Protein AF-A0A8H4UWS0-F1 (afdb_monomer_lite)

Radius of gyration: 18.41 Å; chains: 1; bounding box: 39×32×39 Å

pLDDT: mean 92.56, std 4.81, range [73.31, 97.81]

Sequence (92 aa):
MQELLRRAGFDADGGKVVVGAGSTVYSGAETRKWLAWRAKGHLQQGDEFRQSWLNAGITEEGIQETLTAIDKWVDTEDAWYAAIQCEMLAWK

Secondary structure (DSSP, 8-state):
-HHHHHHTT--TTTT-EEEEEEEEEE--HHHHHHHHHHHHHTTSTT-HHHHHHHHTT--HHHHHHHHHHHHHHHH-TT--EEEEEEEEEE--

Foldseek 3Di:
DLVVCVVVPFPSVVPQKDKDKDKDKDFDLVVLVVVLVVVVVCCDPPHPNVVVCVVVVQDPVNSVVVNVVSVVQSPDNRHMDMDMDMDMGGDD

Structure (mmCIF, N/CA/C/O backbone):
data_AF-A0A8H4UWS0-F1
#
_entry.id   AF-A0A8H4UWS0-F1
#
loop_
_atom_site.group_PDB
_atom_site.id
_atom_site.type_symbol
_atom_site.label_atom_id
_atom_site.label_alt_id
_atom_site.label_comp_id
_atom_site.label_asym_id
_atom_site.label_entity_id
_atom_site.lab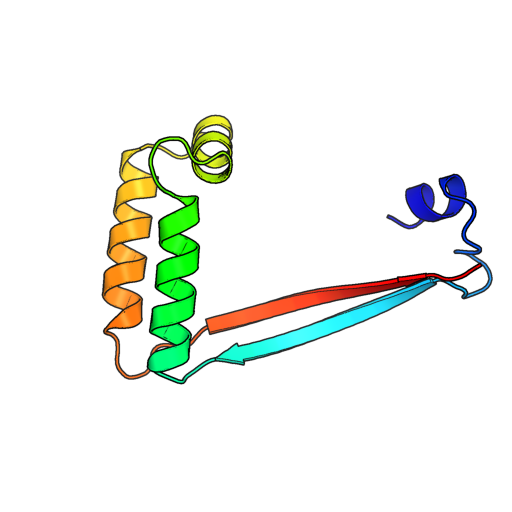el_seq_id
_atom_site.pdbx_PDB_ins_code
_atom_site.Cartn_x
_atom_site.Cartn_y
_atom_site.Cartn_z
_atom_site.occupancy
_atom_site.B_iso_or_equiv
_atom_site.auth_seq_id
_atom_site.auth_comp_id
_atom_site.auth_asym_id
_atom_site.auth_atom_id
_atom_site.pdbx_PDB_model_num
ATOM 1 N N . MET A 1 1 ? 9.766 -0.222 -19.920 1.00 73.31 1 MET A N 1
ATOM 2 C CA . MET A 1 1 ? 10.814 -0.629 -18.955 1.00 73.31 1 MET A CA 1
ATOM 3 C C . MET A 1 1 ? 12.027 -1.244 -19.650 1.00 73.31 1 MET A C 1
ATOM 5 O O . MET A 1 1 ? 13.089 -0.656 -19.539 1.00 73.31 1 MET A O 1
ATOM 9 N N . GLN A 1 2 ? 11.886 -2.326 -20.429 1.00 74.81 2 GLN A N 1
ATOM 10 C CA . GLN A 1 2 ? 13.016 -2.941 -21.161 1.00 74.81 2 GLN A CA 1
ATOM 11 C C . GLN A 1 2 ? 13.809 -1.955 -22.037 1.00 74.81 2 GLN A C 1
ATOM 13 O O . GLN A 1 2 ? 15.033 -1.955 -22.018 1.00 74.81 2 GLN A O 1
ATOM 18 N N . GLU A 1 3 ? 13.119 -1.046 -22.728 1.00 84.19 3 GLU A N 1
ATOM 19 C CA . GLU A 1 3 ? 13.768 -0.006 -23.536 1.00 84.19 3 GLU A CA 1
ATOM 20 C C . GLU A 1 3 ? 14.665 0.939 -22.719 1.00 84.19 3 GLU A C 1
ATOM 22 O O . GLU A 1 3 ? 15.746 1.315 -23.163 1.00 84.19 3 GLU A O 1
ATOM 27 N N . LEU A 1 4 ? 14.257 1.293 -21.498 1.00 86.44 4 LEU A N 1
ATOM 28 C CA . LEU A 1 4 ? 15.067 2.135 -20.613 1.00 86.44 4 LEU A CA 1
ATOM 29 C C . LEU A 1 4 ? 16.320 1.393 -20.133 1.00 86.44 4 LEU A C 1
ATOM 31 O O . LEU A 1 4 ? 17.379 1.998 -20.013 1.00 86.44 4 LEU A O 1
ATOM 35 N N . LEU A 1 5 ? 16.213 0.081 -19.908 1.00 84.69 5 LEU A N 1
ATOM 36 C CA . LEU A 1 5 ? 17.337 -0.760 -19.488 1.00 84.69 5 LEU A CA 1
ATOM 37 C C . LEU A 1 5 ? 18.369 -0.920 -20.602 1.00 84.69 5 LEU A C 1
ATOM 39 O O . LEU A 1 5 ? 19.561 -0.773 -20.338 1.00 84.69 5 LEU A O 1
ATOM 43 N N . ARG A 1 6 ? 17.919 -1.126 -21.847 1.00 85.94 6 ARG A N 1
ATOM 44 C CA . ARG A 1 6 ? 18.812 -1.125 -23.015 1.00 85.94 6 ARG A CA 1
ATOM 45 C C . ARG A 1 6 ? 19.570 0.193 -23.126 1.00 85.94 6 ARG A C 1
ATOM 47 O O . ARG A 1 6 ? 20.792 0.191 -23.236 1.00 85.94 6 ARG A O 1
ATOM 54 N N . ARG A 1 7 ? 18.869 1.326 -23.004 1.00 89.06 7 ARG A N 1
ATOM 55 C CA . ARG A 1 7 ? 19.496 2.662 -23.023 1.00 89.06 7 ARG A CA 1
ATOM 56 C C . ARG A 1 7 ? 20.482 2.883 -21.878 1.00 89.06 7 ARG A C 1
ATOM 58 O O . ARG A 1 7 ? 21.475 3.574 -22.066 1.00 89.06 7 ARG A O 1
ATOM 65 N N . ALA A 1 8 ? 20.232 2.290 -20.713 1.00 88.31 8 ALA A N 1
ATOM 66 C CA . ALA A 1 8 ? 21.140 2.332 -19.569 1.00 88.31 8 ALA A CA 1
ATOM 67 C C . ALA A 1 8 ? 22.331 1.348 -19.680 1.00 88.31 8 ALA A C 1
ATOM 69 O O . ALA A 1 8 ? 23.191 1.318 -18.794 1.00 88.31 8 ALA A O 1
ATOM 70 N N . GLY A 1 9 ? 22.413 0.568 -20.767 1.00 88.62 9 GLY A N 1
ATOM 71 C CA . GLY A 1 9 ? 23.521 -0.340 -21.068 1.00 88.62 9 GLY A CA 1
ATOM 72 C C . GLY A 1 9 ? 23.419 -1.718 -20.410 1.00 88.62 9 GLY A C 1
ATOM 73 O O . GLY A 1 9 ? 24.443 -2.376 -20.242 1.00 88.62 9 GLY A O 1
ATOM 74 N N . PHE A 1 10 ? 22.222 -2.142 -19.999 1.00 88.38 10 PHE A N 1
ATOM 75 C CA . PHE A 1 10 ? 21.976 -3.515 -19.556 1.00 88.38 10 PHE A CA 1
ATOM 76 C C . PHE A 1 10 ? 21.676 -4.418 -20.754 1.00 88.38 10 PHE A C 1
ATOM 78 O O . PHE A 1 10 ? 20.982 -4.010 -21.688 1.00 88.38 10 PHE A O 1
ATOM 85 N N . ASP A 1 11 ? 22.142 -5.664 -20.691 1.00 86.69 11 ASP A N 1
ATOM 86 C CA . ASP A 1 11 ? 21.826 -6.697 -21.680 1.00 8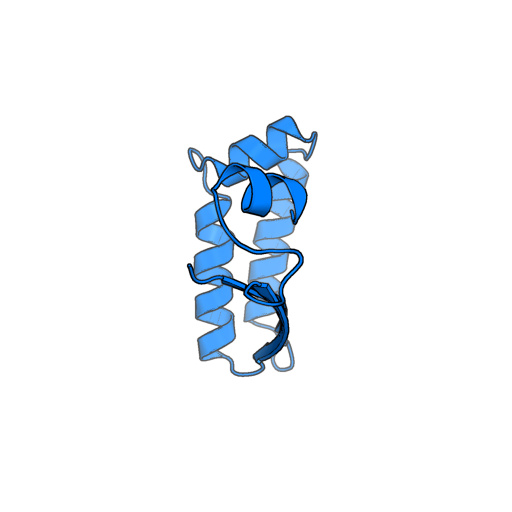6.69 11 ASP A CA 1
ATOM 87 C C . ASP A 1 11 ? 20.429 -7.283 -21.416 1.00 86.69 11 ASP A C 1
ATOM 89 O O . ASP A 1 11 ? 20.255 -8.387 -20.892 1.00 86.69 11 ASP A O 1
ATOM 93 N N . ALA A 1 12 ? 19.412 -6.472 -21.710 1.00 83.38 12 ALA A N 1
ATOM 94 C CA . ALA A 1 12 ? 18.014 -6.826 -21.496 1.00 83.38 12 ALA A CA 1
ATOM 95 C C . ALA A 1 12 ? 17.538 -7.967 -22.407 1.00 83.38 12 ALA A C 1
ATOM 97 O O . ALA A 1 12 ? 16.599 -8.670 -22.039 1.00 83.38 12 ALA A O 1
ATOM 98 N N . ASP A 1 13 ? 18.184 -8.158 -23.561 1.00 84.44 13 ASP A N 1
ATOM 99 C CA . ASP A 1 13 ? 17.808 -9.170 -24.550 1.00 84.44 13 ASP A CA 1
ATOM 100 C C . ASP A 1 13 ? 18.604 -10.484 -24.360 1.00 84.44 13 ASP A C 1
ATOM 102 O O . ASP A 1 13 ? 18.116 -11.554 -24.715 1.00 84.44 13 ASP A O 1
ATOM 106 N N . GLY A 1 14 ? 19.789 -10.434 -23.735 1.00 85.38 14 GLY A N 1
ATOM 107 C CA . GLY A 1 14 ? 20.631 -11.592 -23.400 1.00 85.38 14 GLY A CA 1
ATOM 108 C C . GLY A 1 14 ? 20.380 -12.206 -22.018 1.00 85.38 14 GLY A C 1
ATOM 109 O O . GLY A 1 14 ? 21.177 -13.013 -21.542 1.00 85.38 14 GLY A O 1
ATOM 110 N N . GLY A 1 15 ? 19.277 -11.843 -21.355 1.00 83.88 15 GLY A N 1
ATOM 111 C CA . GLY A 1 15 ? 18.855 -12.462 -20.094 1.00 83.88 15 GLY A CA 1
ATOM 112 C C . GLY A 1 15 ? 19.509 -11.892 -18.832 1.00 83.88 15 GLY A C 1
ATOM 113 O O . GLY A 1 15 ? 19.338 -12.469 -17.760 1.00 83.88 15 GLY A O 1
ATOM 114 N N . LYS A 1 16 ? 20.204 -10.745 -18.912 1.00 88.50 16 LYS A N 1
ATOM 115 C CA . LYS A 1 16 ? 20.745 -10.039 -17.729 1.00 88.50 16 LYS A CA 1
ATOM 116 C C . LYS A 1 16 ? 19.745 -9.107 -17.048 1.00 88.50 16 LYS A C 1
ATOM 118 O O . LYS A 1 16 ? 20.119 -8.244 -16.253 1.00 88.50 16 LYS A O 1
ATOM 123 N N . VAL A 1 17 ? 18.470 -9.264 -17.384 1.00 89.81 17 VAL A N 1
ATOM 124 C CA . VAL A 1 17 ? 17.344 -8.609 -16.731 1.00 89.81 17 VAL A CA 1
ATOM 125 C C . VAL A 1 17 ? 16.346 -9.692 -16.360 1.00 89.81 17 VAL A C 1
ATOM 127 O O . VAL A 1 17 ? 15.772 -10.343 -17.230 1.00 89.81 17 VAL A O 1
ATOM 130 N N . VAL A 1 18 ? 16.120 -9.856 -15.062 1.00 90.12 18 VAL A N 1
ATOM 131 C CA . VAL A 1 18 ? 15.090 -10.740 -14.521 1.00 90.12 18 VAL A CA 1
ATOM 132 C C . VAL A 1 18 ? 13.996 -9.870 -13.928 1.00 90.12 18 VAL A C 1
ATOM 134 O O . VAL A 1 18 ? 14.260 -9.022 -13.076 1.00 90.12 18 VAL A O 1
ATOM 137 N N . VAL A 1 19 ? 12.768 -10.079 -14.398 1.00 89.75 19 VAL A N 1
ATOM 138 C CA . VAL A 1 19 ? 11.567 -9.439 -13.859 1.00 89.75 19 VAL A CA 1
ATOM 139 C C . VAL A 1 19 ? 10.780 -10.493 -13.095 1.00 89.75 19 VAL A C 1
ATOM 141 O O . VAL A 1 19 ? 10.475 -11.554 -13.636 1.00 89.75 19 VAL A O 1
ATOM 144 N N . GLY A 1 20 ? 10.465 -10.194 -11.843 1.00 91.62 20 GLY A N 1
ATOM 145 C CA . GLY A 1 20 ? 9.657 -11.029 -10.969 1.00 91.62 20 GLY A CA 1
ATOM 146 C C . GLY A 1 20 ? 8.455 -10.267 -10.430 1.00 91.62 20 GLY A C 1
ATOM 147 O O . GLY A 1 20 ? 8.338 -9.050 -10.586 1.00 91.62 20 GLY A O 1
ATOM 148 N N . ALA A 1 21 ? 7.568 -10.998 -9.770 1.00 95.06 21 ALA A N 1
ATOM 149 C CA . ALA A 1 21 ? 6.515 -10.422 -8.956 1.00 95.06 21 ALA A CA 1
ATOM 150 C C . ALA A 1 21 ? 6.416 -11.198 -7.643 1.00 95.06 21 ALA A C 1
ATOM 152 O O . ALA A 1 21 ? 6.533 -12.423 -7.627 1.00 95.06 21 ALA A O 1
ATOM 153 N N . GLY A 1 22 ? 6.202 -10.469 -6.556 1.00 94.50 22 GLY A N 1
ATOM 154 C CA . GLY A 1 22 ? 5.974 -11.007 -5.225 1.00 94.50 22 GLY A CA 1
ATOM 155 C C . GLY A 1 22 ? 4.676 -10.461 -4.652 1.00 94.50 22 GLY A C 1
ATOM 156 O O . GLY A 1 22 ? 4.197 -9.397 -5.052 1.00 94.50 22 GLY A O 1
ATOM 157 N N . SER A 1 23 ? 4.111 -11.187 -3.695 1.00 95.44 23 SER A N 1
ATOM 158 C CA . SER A 1 23 ? 2.974 -10.719 -2.912 1.00 95.44 23 SER A CA 1
ATOM 159 C C . SER A 1 23 ? 3.243 -10.899 -1.430 1.00 95.44 23 SER A C 1
ATOM 161 O O . SER A 1 23 ? 3.719 -11.959 -1.022 1.00 95.44 23 SER A O 1
ATOM 163 N N . THR A 1 24 ? 2.856 -9.912 -0.631 1.00 94.81 24 THR A N 1
ATOM 164 C CA . THR A 1 24 ? 2.914 -9.989 0.830 1.00 94.81 24 THR A CA 1
ATOM 165 C C . THR A 1 24 ? 1.550 -9.647 1.406 1.00 94.81 24 THR A C 1
ATOM 167 O O . THR A 1 24 ? 0.929 -8.673 0.981 1.00 94.81 24 THR A O 1
ATOM 170 N N . VAL A 1 25 ? 1.096 -10.436 2.383 1.00 95.31 25 VAL A N 1
ATOM 171 C CA . VAL A 1 25 ? -0.154 -10.205 3.116 1.00 95.31 25 VAL A CA 1
ATOM 172 C C . VAL A 1 25 ? 0.167 -9.911 4.576 1.00 95.31 25 VAL A C 1
ATOM 174 O O . VAL A 1 25 ? 0.900 -10.662 5.217 1.00 95.31 25 VAL A O 1
ATOM 177 N N . TYR A 1 26 ? -0.407 -8.835 5.107 1.00 93.69 26 TYR A N 1
ATOM 178 C CA . TYR A 1 26 ? -0.326 -8.468 6.516 1.00 93.69 26 TYR A CA 1
ATOM 179 C C . TYR A 1 26 ? -1.717 -8.513 7.145 1.00 93.69 26 TYR A C 1
ATOM 181 O O . TYR A 1 26 ? -2.621 -7.797 6.717 1.00 93.69 26 TYR A O 1
ATOM 189 N N . SER A 1 27 ? -1.869 -9.328 8.186 1.00 93.69 27 SER A N 1
ATOM 190 C CA . SER A 1 27 ? -3.098 -9.457 8.985 1.00 93.69 27 SER A CA 1
ATOM 191 C C . SER A 1 27 ? -2.894 -9.119 10.467 1.00 93.69 27 SER A C 1
ATOM 193 O O . SER A 1 27 ? -3.846 -9.127 11.239 1.00 93.69 27 SER A O 1
ATOM 195 N N . GLY A 1 28 ? -1.661 -8.812 10.889 1.00 94.62 28 GLY A N 1
ATOM 196 C CA . GLY A 1 28 ? -1.348 -8.463 12.275 1.00 94.62 28 GLY A CA 1
ATOM 197 C C . GLY A 1 28 ? -1.698 -7.012 12.612 1.00 94.62 28 GLY A C 1
ATOM 198 O O . GLY A 1 28 ? -1.375 -6.101 11.849 1.00 94.62 28 GLY A O 1
ATOM 199 N N . ALA A 1 29 ? -2.292 -6.788 13.788 1.00 93.81 29 ALA A N 1
ATOM 200 C CA . ALA A 1 29 ? -2.723 -5.464 14.246 1.00 93.81 29 ALA A CA 1
ATOM 201 C C . ALA A 1 29 ? -1.579 -4.433 14.295 1.00 93.81 29 ALA A C 1
ATOM 203 O O . ALA A 1 29 ? -1.742 -3.301 13.844 1.00 93.81 29 ALA A O 1
ATOM 204 N N . GLU A 1 30 ? -0.397 -4.827 14.777 1.00 94.12 30 GLU A N 1
ATOM 205 C CA . GLU A 1 30 ? 0.769 -3.933 14.831 1.00 94.12 30 GLU A CA 1
ATOM 206 C C . GLU A 1 30 ? 1.231 -3.511 13.430 1.00 94.12 30 GLU A C 1
ATOM 208 O O . GLU A 1 30 ? 1.494 -2.334 13.180 1.00 94.12 30 GLU A O 1
ATOM 213 N N . THR A 1 31 ? 1.248 -4.442 12.470 1.00 93.44 31 THR A N 1
ATOM 214 C CA . THR A 1 31 ? 1.595 -4.115 11.084 1.00 93.44 31 THR A CA 1
ATOM 215 C C . THR A 1 31 ? 0.537 -3.232 10.427 1.00 93.44 31 THR A C 1
ATOM 217 O O . THR A 1 31 ? 0.900 -2.312 9.695 1.00 93.44 31 THR A O 1
ATOM 220 N N . ARG A 1 32 ? -0.757 -3.432 10.722 1.00 94.25 32 ARG A N 1
ATOM 221 C CA . ARG A 1 32 ? -1.822 -2.528 10.254 1.00 94.25 32 ARG A CA 1
ATOM 222 C C . ARG A 1 32 ? -1.627 -1.102 10.760 1.00 94.25 32 ARG A C 1
ATOM 224 O O . ARG A 1 32 ? -1.684 -0.170 9.962 1.00 94.25 32 ARG A O 1
ATOM 231 N N . LYS A 1 33 ? -1.335 -0.922 12.052 1.00 95.19 33 LYS A N 1
ATOM 232 C CA . LYS A 1 33 ? -1.060 0.406 12.631 1.00 95.19 33 LYS A CA 1
ATOM 233 C C . LYS A 1 33 ? 0.126 1.084 11.948 1.00 95.19 33 LYS A C 1
ATOM 235 O O . LYS A 1 33 ? 0.038 2.259 11.598 1.00 95.19 33 LYS A O 1
ATOM 240 N N . TRP A 1 34 ? 1.210 0.344 11.707 1.00 95.00 34 TRP A N 1
ATOM 241 C CA . TRP A 1 34 ? 2.377 0.869 10.993 1.00 95.00 34 TRP A CA 1
ATOM 242 C C . TRP A 1 34 ? 2.050 1.273 9.545 1.00 95.00 34 TRP A C 1
ATOM 244 O O . TRP A 1 34 ? 2.422 2.365 9.111 1.00 95.00 34 TRP A O 1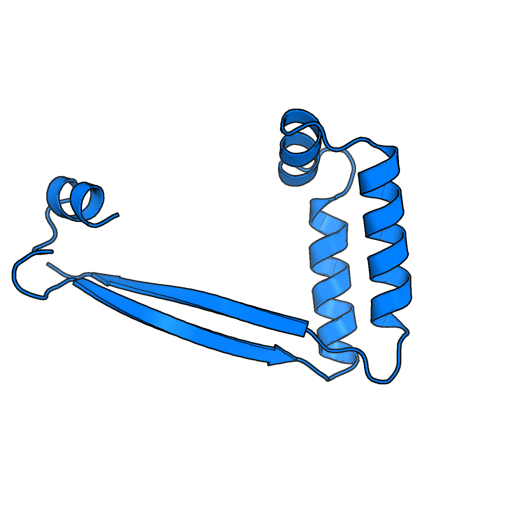
ATOM 254 N N . LEU A 1 35 ? 1.307 0.436 8.810 1.00 94.62 35 LEU A N 1
ATOM 255 C CA . LEU A 1 35 ? 0.872 0.734 7.440 1.00 94.62 35 LEU A CA 1
ATOM 256 C C . LEU A 1 35 ? -0.013 1.981 7.381 1.00 94.62 35 LEU A C 1
ATOM 258 O O . LEU A 1 35 ? 0.172 2.827 6.509 1.00 94.62 35 LEU A O 1
ATOM 262 N N . ALA A 1 36 ? -0.939 2.127 8.325 1.00 95.31 36 ALA A N 1
ATOM 263 C CA . ALA A 1 36 ? -1.805 3.292 8.401 1.00 95.31 36 ALA A CA 1
ATOM 264 C C . ALA A 1 36 ? -1.055 4.569 8.772 1.00 95.31 36 ALA A C 1
ATOM 266 O O . ALA A 1 36 ? -1.298 5.604 8.157 1.00 95.31 36 ALA A O 1
ATOM 267 N N . TRP A 1 37 ? -0.122 4.506 9.726 1.00 95.50 37 TRP A N 1
ATOM 268 C CA . TRP A 1 37 ? 0.757 5.635 10.035 1.00 95.50 37 TRP A CA 1
ATOM 269 C C . TRP A 1 37 ? 1.499 6.110 8.780 1.00 95.50 37 TRP A C 1
ATOM 271 O O . TRP A 1 37 ? 1.472 7.300 8.460 1.00 95.50 37 TRP A O 1
ATOM 281 N N . ARG A 1 38 ? 2.075 5.174 8.013 1.00 92.94 38 ARG A N 1
ATOM 282 C CA . ARG A 1 38 ? 2.759 5.481 6.751 1.00 92.94 38 ARG A CA 1
ATOM 283 C C . ARG A 1 38 ? 1.811 6.092 5.714 1.00 92.94 38 ARG A C 1
ATOM 285 O O . ARG A 1 38 ? 2.138 7.118 5.126 1.00 92.94 38 ARG A O 1
ATOM 292 N N . ALA A 1 39 ? 0.652 5.474 5.483 1.00 91.94 39 ALA A N 1
ATOM 293 C CA . ALA A 1 39 ? -0.314 5.933 4.486 1.00 91.94 39 ALA A CA 1
ATOM 294 C C . ALA A 1 39 ? -0.846 7.338 4.804 1.00 91.94 39 ALA A C 1
ATOM 296 O O . ALA A 1 39 ? -0.910 8.190 3.923 1.00 91.94 39 ALA 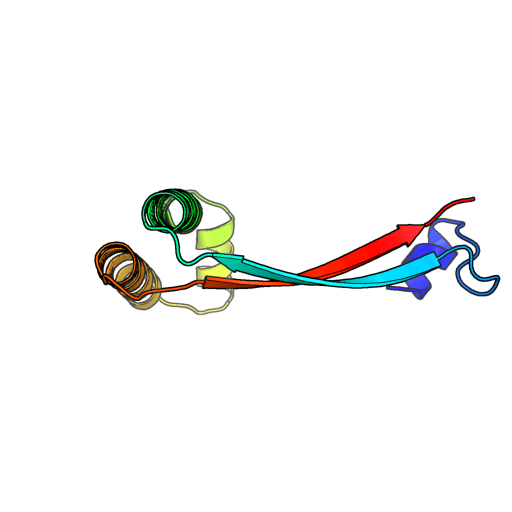A O 1
ATOM 297 N N . LYS A 1 40 ? -1.161 7.607 6.075 1.00 94.62 40 LYS A N 1
ATOM 298 C CA . LYS A 1 40 ? -1.610 8.929 6.519 1.00 94.62 40 LYS A CA 1
ATOM 299 C C . LYS A 1 40 ? -0.518 9.981 6.405 1.00 94.62 40 LYS A C 1
ATOM 301 O O . LYS A 1 40 ? -0.841 11.112 6.058 1.00 94.62 40 LYS A O 1
ATOM 306 N N . GLY A 1 41 ? 0.740 9.624 6.676 1.00 93.12 41 GLY A N 1
ATOM 307 C CA . GLY A 1 41 ? 1.885 10.527 6.528 1.00 93.12 41 GLY A CA 1
ATOM 308 C C . GLY A 1 41 ? 1.978 11.126 5.123 1.00 93.12 41 GLY A C 1
ATOM 309 O O . GLY A 1 41 ? 2.102 12.336 4.988 1.00 93.12 41 GLY A O 1
ATOM 310 N N . HIS A 1 42 ? 1.786 10.299 4.092 1.00 93.12 42 HIS A N 1
ATOM 311 C CA . HIS A 1 42 ? 1.815 10.719 2.684 1.00 93.12 42 HIS A CA 1
ATOM 312 C C . HIS A 1 42 ? 0.621 11.580 2.238 1.00 93.12 42 HIS A C 1
ATOM 314 O O . HIS A 1 42 ? 0.614 12.135 1.144 1.00 93.12 42 HIS A O 1
ATOM 320 N N . LEU A 1 43 ? -0.424 11.686 3.057 1.00 93.88 43 LEU A N 1
ATOM 321 C CA . LEU A 1 43 ? -1.628 12.456 2.736 1.00 93.88 43 LEU A CA 1
ATOM 322 C C . LEU A 1 43 ? -1.773 13.707 3.616 1.00 93.88 43 LEU A C 1
ATOM 324 O O . LEU A 1 43 ? -2.821 14.353 3.607 1.00 93.88 43 LEU A O 1
ATOM 328 N N . GLN A 1 44 ? -0.723 14.076 4.358 1.00 90.75 44 GLN A N 1
ATOM 329 C CA . GLN A 1 44 ? -0.689 15.314 5.134 1.00 90.75 44 GLN A CA 1
ATOM 330 C C . GLN A 1 44 ? -0.467 16.542 4.248 1.00 90.75 44 GLN A C 1
ATOM 332 O O . GLN A 1 44 ? 0.098 16.470 3.154 1.00 90.75 44 GLN A O 1
ATOM 337 N N . GLN A 1 45 ? -0.907 17.703 4.734 1.00 88.25 45 GLN A N 1
ATOM 338 C CA . GLN A 1 45 ? -0.680 18.973 4.052 1.00 88.25 45 GLN A CA 1
ATOM 339 C C . GLN A 1 45 ? 0.825 19.221 3.858 1.00 88.25 45 GLN A C 1
ATOM 341 O O . GLN A 1 45 ? 1.603 19.127 4.803 1.00 88.25 45 GLN A O 1
ATOM 346 N N . GLY A 1 46 ? 1.218 19.559 2.627 1.00 88.12 46 GLY A N 1
ATOM 347 C CA . GLY A 1 46 ? 2.616 19.792 2.257 1.00 88.12 46 GLY A CA 1
ATOM 348 C C . GLY A 1 46 ? 3.375 18.552 1.773 1.00 88.12 46 GLY A C 1
ATOM 349 O O . GLY A 1 46 ? 4.496 18.709 1.299 1.00 88.12 46 GLY A O 1
ATOM 350 N N . ASP A 1 47 ? 2.786 17.353 1.833 1.00 93.19 47 ASP A N 1
ATOM 351 C CA . ASP A 1 47 ? 3.385 16.149 1.247 1.00 93.19 47 ASP A CA 1
ATOM 352 C C . ASP A 1 47 ? 3.210 16.128 -0.285 1.00 93.19 47 ASP A C 1
ATOM 354 O O . ASP A 1 47 ? 2.139 16.442 -0.822 1.00 93.19 47 ASP A O 1
ATOM 358 N N . GLU A 1 48 ? 4.265 15.746 -1.007 1.00 94.50 48 GLU A N 1
ATOM 359 C CA . GLU A 1 48 ? 4.262 15.675 -2.474 1.00 94.50 48 GLU A CA 1
ATOM 360 C C . GLU A 1 48 ? 3.223 14.679 -3.002 1.00 94.50 48 GLU A C 1
ATOM 362 O O . GLU A 1 48 ? 2.612 14.901 -4.051 1.00 94.50 48 GLU A O 1
ATOM 367 N N . PHE A 1 49 ? 2.975 13.594 -2.266 1.00 93.69 49 PHE A N 1
ATOM 368 C CA . PHE A 1 49 ? 2.016 12.575 -2.656 1.00 93.69 49 PHE A CA 1
ATOM 369 C C . PHE A 1 49 ? 0.584 13.109 -2.570 1.00 93.69 49 PHE A C 1
ATOM 371 O O . PHE A 1 49 ? -0.186 12.933 -3.518 1.00 93.69 49 PHE A O 1
ATOM 378 N N . ARG A 1 50 ? 0.249 13.882 -1.530 1.00 95.25 50 ARG A N 1
ATOM 379 C CA . ARG A 1 50 ? -1.018 14.627 -1.464 1.00 95.25 50 ARG A CA 1
ATOM 380 C C . ARG A 1 50 ? -1.177 15.586 -2.645 1.00 95.25 50 ARG A C 1
ATOM 382 O O . ARG A 1 50 ? -2.237 15.620 -3.268 1.00 95.25 50 ARG A O 1
ATOM 389 N N . GLN A 1 51 ? -0.134 16.344 -2.990 1.00 95.69 51 GLN A N 1
ATOM 390 C CA . GLN A 1 51 ? -0.189 17.250 -4.142 1.00 95.69 51 GLN A CA 1
ATOM 391 C C . GLN A 1 51 ? -0.396 16.486 -5.457 1.00 95.69 51 GLN A C 1
ATOM 393 O O . GLN A 1 51 ? -1.138 16.945 -6.324 1.00 95.69 51 GLN A O 1
ATOM 398 N N . SER A 1 52 ? 0.202 15.300 -5.602 1.00 96.50 52 SER A N 1
ATOM 399 C CA . SER A 1 52 ? -0.007 14.451 -6.778 1.00 96.50 52 SER A CA 1
ATOM 400 C C . SER A 1 52 ? -1.468 14.004 -6.931 1.00 96.50 52 SER A C 1
ATOM 402 O O . SER A 1 52 ? -1.978 13.981 -8.049 1.00 96.50 52 SER A O 1
ATOM 404 N N . TRP A 1 53 ? -2.168 13.736 -5.822 1.00 97.00 53 TRP A N 1
ATOM 405 C CA . TRP A 1 53 ? -3.592 13.386 -5.818 1.00 97.00 53 TRP A CA 1
ATOM 406 C C . TRP A 1 53 ? -4.463 14.558 -6.261 1.00 97.00 53 TRP A C 1
ATOM 408 O O . TRP A 1 53 ? -5.320 14.392 -7.129 1.00 97.00 53 TRP A O 1
ATOM 418 N N . LEU A 1 54 ? -4.190 15.753 -5.731 1.00 97.06 54 LEU A N 1
ATOM 419 C CA . LEU A 1 54 ? -4.874 16.977 -6.153 1.00 97.06 54 LEU A CA 1
ATOM 420 C C . LEU A 1 54 ? -4.662 17.251 -7.644 1.00 97.06 54 LEU A C 1
ATOM 422 O O . LEU A 1 54 ? -5.610 17.545 -8.369 1.00 97.06 54 LEU A O 1
ATOM 426 N N . ASN A 1 55 ? -3.426 17.099 -8.124 1.00 97.38 55 ASN A N 1
ATOM 427 C CA . ASN A 1 55 ? -3.094 17.274 -9.537 1.00 97.38 55 ASN A CA 1
ATOM 428 C C . ASN A 1 55 ? -3.802 16.243 -10.433 1.00 97.38 55 ASN A C 1
ATOM 430 O O . ASN A 1 55 ? -4.103 16.541 -11.586 1.00 97.38 55 ASN A O 1
ATOM 434 N N . ALA A 1 56 ? -4.084 15.046 -9.910 1.00 97.56 56 ALA A N 1
ATOM 435 C CA . ALA A 1 56 ? -4.860 14.010 -10.587 1.00 97.56 56 ALA A CA 1
ATOM 436 C C . ALA A 1 56 ? -6.386 14.232 -10.510 1.00 97.56 56 ALA A C 1
ATOM 438 O O . ALA A 1 56 ? -7.146 13.428 -11.048 1.00 97.56 56 ALA A O 1
ATOM 439 N N . GLY A 1 57 ? -6.842 15.311 -9.864 1.00 97.69 57 GLY A N 1
ATOM 440 C CA . GLY A 1 57 ? -8.256 15.666 -9.741 1.00 97.69 57 GLY A CA 1
ATOM 441 C C . GLY A 1 57 ? -8.978 15.023 -8.555 1.00 97.69 57 GLY A C 1
ATOM 442 O O . GLY A 1 57 ? -10.200 15.131 -8.470 1.00 97.69 57 GLY A O 1
ATOM 443 N N . ILE A 1 58 ? -8.260 14.374 -7.634 1.00 97.75 58 ILE A N 1
ATOM 444 C CA . ILE A 1 58 ? -8.852 13.904 -6.378 1.00 97.75 58 ILE A CA 1
ATOM 445 C C . ILE A 1 58 ? -9.098 15.122 -5.489 1.00 97.75 58 ILE A C 1
ATOM 447 O O . ILE A 1 58 ? -8.213 15.954 -5.301 1.00 97.75 58 ILE A O 1
ATOM 451 N N . THR A 1 59 ? -10.313 15.247 -4.964 1.00 97.81 59 THR A N 1
ATOM 452 C CA . THR A 1 59 ? -10.711 16.396 -4.1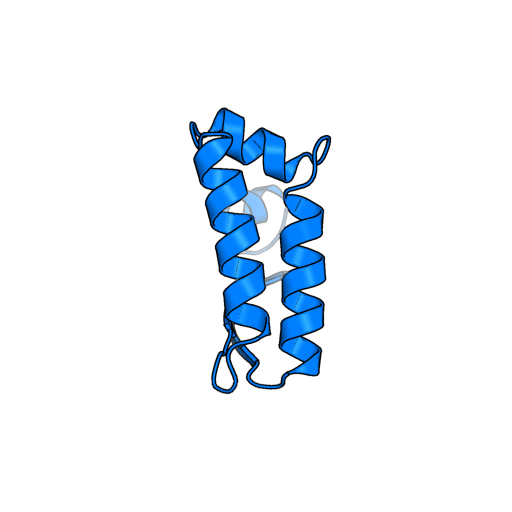49 1.00 97.81 59 THR A CA 1
ATOM 453 C C . THR A 1 59 ? -10.137 16.311 -2.737 1.00 97.81 59 THR A C 1
ATOM 455 O O . THR A 1 59 ? -9.810 15.236 -2.235 1.00 97.81 59 THR A O 1
ATOM 458 N N . GLU A 1 60 ? -10.072 17.458 -2.063 1.00 96.50 60 GLU A N 1
ATOM 459 C CA . GLU A 1 60 ? -9.707 17.521 -0.643 1.00 96.50 60 GLU A CA 1
ATOM 460 C C . GLU A 1 60 ? -10.643 16.690 0.240 1.00 96.50 60 GLU A C 1
ATOM 462 O O . GLU A 1 60 ? -10.201 16.003 1.159 1.00 96.50 60 GLU A O 1
ATOM 467 N N . GLU A 1 61 ? -11.935 16.696 -0.088 1.00 97.62 61 GLU A N 1
ATOM 468 C CA . GLU A 1 61 ? -12.933 15.833 0.539 1.00 97.62 61 GLU A CA 1
ATOM 469 C C . GLU A 1 61 ? -12.589 14.350 0.348 1.00 97.62 61 GLU A C 1
ATOM 471 O O . GLU A 1 61 ? -12.537 13.616 1.328 1.00 97.62 61 GLU A O 1
ATOM 476 N N . GLY A 1 62 ? -12.231 13.922 -0.869 1.00 97.75 62 GLY A N 1
ATOM 477 C CA . GLY A 1 62 ? -11.838 12.534 -1.136 1.00 97.75 62 GLY A CA 1
ATOM 478 C C . GLY A 1 62 ? -10.560 12.105 -0.400 1.00 97.75 62 GLY A C 1
ATOM 479 O O . GLY A 1 62 ? -10.447 10.963 0.056 1.00 97.75 62 GLY A O 1
ATOM 480 N N . ILE A 1 63 ? -9.599 13.018 -0.220 1.00 96.38 63 ILE A N 1
ATOM 481 C CA . ILE A 1 63 ? -8.415 12.773 0.621 1.00 96.38 63 ILE A CA 1
ATOM 482 C C . ILE A 1 63 ? -8.840 12.589 2.083 1.00 96.38 63 ILE A C 1
ATOM 484 O O . ILE A 1 63 ? -8.389 11.650 2.744 1.00 96.38 63 ILE A O 1
ATOM 488 N N . GLN A 1 64 ? -9.733 13.441 2.587 1.00 96.19 64 GLN A N 1
ATOM 489 C CA . GLN A 1 64 ? -10.221 13.359 3.961 1.00 96.19 64 GLN A CA 1
ATOM 490 C C . GLN A 1 64 ? -11.029 12.078 4.219 1.00 96.19 64 GLN A C 1
ATOM 492 O O . GLN A 1 64 ? -10.811 11.414 5.233 1.00 96.19 64 GLN A O 1
ATOM 497 N N . GLU A 1 65 ? -11.901 11.685 3.290 1.00 97.56 65 GLU A N 1
ATOM 498 C CA . GLU A 1 65 ? -12.620 10.407 3.329 1.00 97.56 65 GLU A CA 1
ATOM 499 C C . GLU A 1 65 ? -11.652 9.221 3.362 1.00 97.56 65 GLU A C 1
ATOM 501 O O . GLU A 1 65 ? -11.839 8.286 4.142 1.00 97.56 65 GLU A O 1
ATOM 506 N N . THR A 1 66 ? -10.575 9.280 2.573 1.00 96.56 66 THR A N 1
ATOM 507 C CA . THR A 1 66 ? -9.526 8.251 2.564 1.00 96.56 66 THR A CA 1
ATOM 508 C C . THR A 1 66 ? -8.834 8.148 3.923 1.00 96.56 66 THR A C 1
ATOM 510 O O . THR A 1 66 ? -8.668 7.046 4.445 1.00 96.56 66 THR A O 1
ATOM 513 N N . LEU A 1 67 ? -8.462 9.276 4.536 1.00 95.94 67 LEU A N 1
ATOM 514 C CA . LEU A 1 67 ? -7.856 9.299 5.872 1.00 95.94 67 LEU A CA 1
ATOM 515 C C . LEU A 1 67 ? -8.782 8.662 6.918 1.00 95.94 67 LEU A C 1
ATOM 517 O O . LEU A 1 67 ? -8.342 7.807 7.688 1.00 95.94 67 LEU A O 1
ATOM 521 N N . THR A 1 68 ? -10.071 9.006 6.890 1.00 96.94 68 THR A N 1
ATOM 522 C CA . THR A 1 68 ? -11.088 8.414 7.769 1.00 96.94 68 THR A CA 1
ATOM 523 C C . THR A 1 68 ? -11.289 6.917 7.508 1.00 96.94 68 THR A C 1
ATOM 525 O O . THR A 1 68 ? -11.448 6.138 8.450 1.00 96.94 68 THR A O 1
ATOM 528 N N . ALA A 1 69 ? -11.248 6.476 6.249 1.00 96.88 69 ALA A N 1
ATOM 529 C CA . ALA A 1 69 ? -11.324 5.058 5.909 1.00 96.88 69 ALA A CA 1
ATOM 530 C C . ALA A 1 69 ? -10.111 4.278 6.440 1.00 96.88 69 ALA A C 1
ATOM 532 O O . ALA A 1 69 ? -10.277 3.166 6.943 1.00 96.88 69 ALA A O 1
ATOM 533 N N . ILE A 1 70 ? -8.909 4.867 6.388 1.00 96.19 70 ILE A N 1
ATOM 534 C CA . ILE A 1 70 ? -7.696 4.273 6.964 1.00 96.19 70 ILE A CA 1
ATOM 535 C C . ILE A 1 70 ? -7.834 4.136 8.486 1.00 96.19 70 ILE A C 1
ATOM 537 O O . ILE A 1 70 ? -7.498 3.079 9.014 1.00 96.19 70 ILE A O 1
ATOM 541 N N . ASP A 1 71 ? -8.344 5.157 9.186 1.00 95.94 71 ASP A N 1
ATOM 542 C CA . ASP A 1 71 ? -8.643 5.078 10.627 1.00 95.94 71 ASP A CA 1
ATOM 543 C C . ASP A 1 71 ? -9.537 3.878 10.952 1.00 95.94 71 ASP A C 1
ATOM 545 O O . ASP A 1 71 ? -9.170 3.011 11.743 1.00 95.94 71 ASP A O 1
ATOM 549 N N . LYS A 1 72 ? -10.669 3.763 10.252 1.00 96.81 72 LYS A N 1
ATOM 550 C CA . LYS A 1 72 ? -11.605 2.653 10.448 1.00 96.81 72 LYS A CA 1
ATOM 551 C C . LYS A 1 72 ? -10.981 1.288 10.137 1.00 96.81 72 LYS A C 1
ATOM 553 O O . LYS A 1 72 ? -11.264 0.304 10.821 1.00 96.81 72 LYS A O 1
ATOM 558 N N . TRP A 1 73 ? -10.158 1.207 9.093 1.00 96.69 73 TRP A N 1
ATOM 559 C CA . TRP A 1 73 ? -9.502 -0.035 8.687 1.00 96.69 73 TRP A CA 1
ATOM 560 C C . TRP A 1 73 ? -8.506 -0.541 9.740 1.00 96.69 73 TRP A C 1
ATOM 562 O O . TRP A 1 73 ? -8.450 -1.746 9.980 1.00 96.69 73 TRP A O 1
ATOM 572 N N . VAL A 1 74 ? -7.761 0.347 10.411 1.00 96.00 74 VAL A N 1
ATOM 573 C CA . VAL A 1 74 ? -6.814 -0.045 11.476 1.00 96.00 74 VAL A CA 1
ATOM 574 C C . VAL A 1 74 ? -7.516 -0.755 12.625 1.00 96.00 74 VAL A C 1
ATOM 576 O O . VAL A 1 74 ? -7.031 -1.794 13.085 1.00 96.00 74 VAL A O 1
ATOM 579 N N . ASP A 1 75 ? -8.654 -0.207 13.046 1.00 94.75 75 ASP A N 1
ATOM 580 C CA . ASP A 1 75 ? -9.418 -0.671 14.206 1.00 94.75 75 ASP A CA 1
ATOM 581 C C . ASP A 1 75 ? -10.304 -1.887 13.900 1.00 94.75 75 ASP A C 1
ATOM 583 O O . ASP A 1 75 ? -10.900 -2.478 14.799 1.00 94.75 75 ASP A O 1
ATOM 587 N N . THR A 1 76 ? -10.387 -2.297 12.635 1.00 96.56 76 THR A N 1
ATOM 588 C CA . THR A 1 76 ? -11.144 -3.485 12.239 1.00 96.56 76 THR A CA 1
ATOM 589 C C . THR A 1 76 ? -10.344 -4.748 12.586 1.00 96.56 76 THR A C 1
ATOM 591 O O . THR A 1 76 ? -9.227 -4.935 12.101 1.00 96.56 76 THR A O 1
ATOM 594 N N . GLU A 1 77 ? -10.916 -5.621 13.422 1.00 92.69 77 GLU A N 1
ATOM 595 C CA . GLU A 1 77 ? -10.258 -6.812 13.995 1.00 92.69 77 GLU A CA 1
ATOM 596 C C . GLU A 1 77 ? -9.610 -7.704 12.921 1.00 92.69 77 GLU A C 1
ATOM 598 O O . GLU A 1 77 ? -8.391 -7.912 12.942 1.00 92.69 77 GLU A O 1
ATOM 603 N N . ASP A 1 78 ? -10.398 -8.089 11.915 1.00 93.88 78 ASP A N 1
ATOM 604 C CA . ASP A 1 78 ? -10.008 -9.005 10.833 1.00 93.88 78 ASP A CA 1
ATOM 605 C C . ASP A 1 78 ? -9.549 -8.294 9.550 1.00 93.88 78 ASP A C 1
ATOM 607 O O . ASP A 1 78 ? -9.481 -8.890 8.470 1.00 93.88 78 ASP A O 1
ATOM 611 N N . ALA A 1 79 ? -9.238 -6.998 9.630 1.00 96.44 79 ALA A N 1
ATOM 612 C CA . ALA A 1 79 ? -8.697 -6.292 8.481 1.00 96.44 79 ALA A CA 1
ATOM 613 C C . ALA A 1 79 ? -7.328 -6.855 8.075 1.00 96.44 79 ALA A C 1
ATOM 615 O O . ALA A 1 79 ? -6.499 -7.257 8.896 1.00 96.44 79 ALA A O 1
ATOM 616 N N . TRP A 1 80 ? -7.063 -6.820 6.776 1.00 95.44 80 TRP A N 1
ATOM 617 C CA . TRP A 1 80 ? -5.794 -7.229 6.195 1.00 95.44 80 TRP A CA 1
ATOM 618 C C . TRP A 1 80 ? -5.404 -6.290 5.059 1.00 95.44 80 TRP A C 1
ATOM 620 O O . TRP A 1 80 ? -6.217 -5.515 4.549 1.00 95.44 80 TRP A O 1
ATOM 630 N N . TYR A 1 81 ? -4.130 -6.343 4.696 1.00 94.69 81 TYR A N 1
ATOM 631 C CA . TYR A 1 81 ? -3.557 -5.639 3.559 1.00 94.69 81 TYR A CA 1
ATOM 632 C C . TYR A 1 81 ? -2.774 -6.632 2.712 1.00 94.69 81 TYR A C 1
ATOM 634 O O . TYR A 1 81 ? -2.024 -7.442 3.255 1.00 94.69 81 TYR A O 1
ATOM 642 N N . ALA A 1 82 ? -2.909 -6.540 1.393 1.00 95.06 82 ALA A N 1
ATOM 643 C CA . ALA A 1 82 ? -2.029 -7.226 0.462 1.00 95.06 82 ALA A CA 1
ATOM 644 C C . ALA A 1 82 ? -1.317 -6.212 -0.429 1.00 95.06 82 ALA A C 1
ATOM 646 O O . ALA A 1 82 ? -1.945 -5.319 -0.997 1.00 95.06 82 ALA A O 1
ATOM 647 N N . ALA A 1 83 ? -0.011 -6.396 -0.578 1.00 93.12 83 ALA A N 1
ATOM 648 C CA . ALA A 1 83 ? 0.785 -5.742 -1.601 1.00 93.12 83 ALA A CA 1
ATOM 649 C C . ALA A 1 83 ? 1.172 -6.766 -2.660 1.00 93.12 83 ALA A C 1
ATOM 651 O O . ALA A 1 83 ? 1.585 -7.878 -2.329 1.00 93.12 83 ALA A O 1
ATOM 652 N N . ILE A 1 84 ? 1.088 -6.354 -3.920 1.00 95.06 84 ILE A N 1
ATOM 653 C CA . ILE A 1 84 ? 1.762 -7.010 -5.036 1.00 95.06 84 ILE A CA 1
ATOM 654 C C . ILE A 1 84 ? 2.861 -6.057 -5.484 1.00 95.06 84 ILE A C 1
ATOM 656 O O . ILE A 1 84 ? 2.605 -4.874 -5.709 1.00 95.06 84 ILE A O 1
ATOM 660 N N . GLN A 1 85 ? 4.078 -6.565 -5.595 1.00 92.88 85 GLN A N 1
ATOM 661 C CA . GLN A 1 85 ? 5.232 -5.800 -6.041 1.00 92.88 85 GLN A CA 1
ATOM 662 C C . GLN A 1 85 ? 5.871 -6.490 -7.236 1.00 92.88 85 GLN A C 1
ATOM 664 O O . GLN A 1 85 ? 6.004 -7.711 -7.257 1.00 92.88 85 GLN A O 1
ATOM 669 N N . CYS A 1 86 ? 6.271 -5.698 -8.226 1.00 92.38 86 CYS A N 1
ATOM 670 C CA . CYS A 1 86 ? 7.135 -6.163 -9.299 1.00 92.38 86 CYS A CA 1
ATOM 671 C C . CYS A 1 86 ? 8.580 -5.885 -8.900 1.00 92.38 86 CYS A C 1
ATOM 673 O O . CYS A 1 86 ? 8.910 -4.787 -8.453 1.00 92.38 86 CYS A O 1
ATOM 675 N N . GLU A 1 87 ? 9.440 -6.870 -9.096 1.00 90.25 87 GLU A N 1
ATOM 676 C CA . GLU A 1 87 ? 10.859 -6.782 -8.790 1.00 90.25 87 GLU A CA 1
ATOM 677 C C . GLU A 1 87 ? 11.651 -6.892 -10.082 1.00 90.25 87 GLU A C 1
ATOM 679 O O . GLU A 1 87 ? 11.267 -7.600 -11.015 1.00 90.25 87 GLU A O 1
ATOM 684 N N . MET A 1 88 ? 12.763 -6.171 -10.148 1.00 89.31 88 MET A N 1
ATOM 685 C CA . MET A 1 88 ? 13.644 -6.206 -11.300 1.00 89.31 88 MET A CA 1
ATOM 686 C C . MET A 1 88 ? 15.084 -6.264 -10.827 1.00 89.31 88 MET A C 1
ATOM 688 O O . MET A 1 88 ? 15.567 -5.347 -10.164 1.00 89.31 88 MET A O 1
ATOM 692 N N . LEU A 1 89 ? 15.768 -7.336 -11.211 1.00 88.81 89 LEU A N 1
ATOM 693 C CA . LEU A 1 89 ? 17.199 -7.489 -11.026 1.00 88.81 89 LEU A CA 1
ATOM 694 C C . LEU A 1 89 ? 17.875 -7.353 -12.388 1.00 88.81 89 LEU A C 1
ATOM 696 O O . LEU A 1 89 ? 17.539 -8.079 -13.322 1.00 88.81 89 LEU A O 1
ATOM 700 N N . ALA A 1 90 ? 18.821 -6.423 -12.499 1.00 89.19 90 ALA A N 1
ATOM 701 C CA . ALA A 1 90 ? 19.587 -6.200 -13.717 1.00 89.19 90 ALA A CA 1
ATOM 702 C C . ALA A 1 90 ? 21.084 -6.108 -13.402 1.00 89.19 90 ALA A C 1
ATOM 704 O O . ALA A 1 90 ? 21.473 -5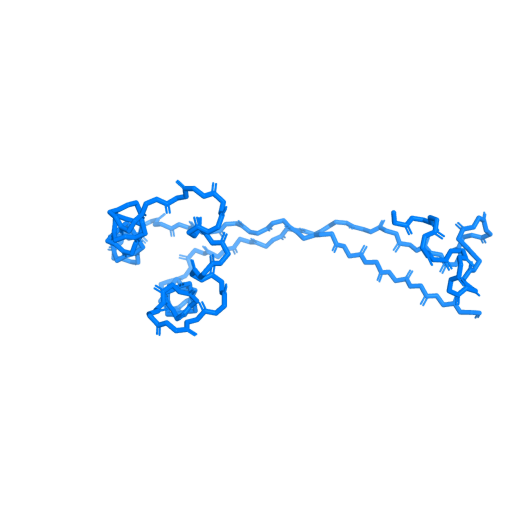.463 -12.426 1.00 89.19 90 ALA A O 1
ATOM 705 N N . TRP A 1 91 ? 21.920 -6.734 -14.229 1.00 88.62 91 TRP A N 1
ATOM 706 C CA . TRP A 1 91 ? 23.379 -6.710 -14.084 1.00 88.62 91 TRP A CA 1
ATOM 707 C C . TRP A 1 91 ? 24.081 -6.527 -15.435 1.00 88.62 91 TRP A C 1
ATOM 709 O O . TRP A 1 91 ? 23.474 -6.687 -16.495 1.00 88.62 91 TRP A O 1
ATOM 719 N N . LYS A 1 92 ? 25.351 -6.113 -15.390 1.00 82.56 92 LYS A N 1
ATOM 720 C CA . LYS A 1 92 ? 26.186 -5.875 -16.577 1.00 82.56 92 LYS A CA 1
ATOM 721 C C . LYS A 1 92 ? 27.074 -7.070 -16.880 1.00 82.56 92 LYS A C 1
ATOM 723 O O . LYS A 1 92 ? 27.458 -7.790 -15.938 1.00 82.56 92 LYS A O 1
#